Protein AF-A0A958ZIA5-F1 (afdb_monomer_lite)

Radius of gyration: 13.56 Å; chains: 1; bounding box: 36×11×38 Å

pLDDT: mean 82.63, std 15.07, range [41.03, 94.38]

Structure (m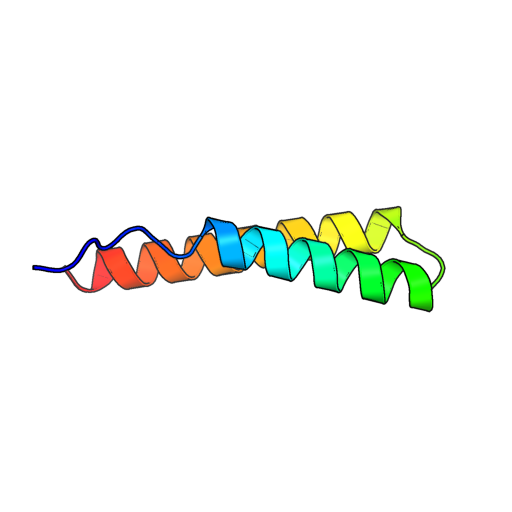mCIF, N/CA/C/O backbone):
data_AF-A0A958ZIA5-F1
#
_entry.id   AF-A0A958ZIA5-F1
#
loop_
_atom_site.group_PDB
_atom_site.id
_atom_site.type_symbol
_atom_site.label_atom_id
_atom_site.label_alt_id
_atom_site.label_comp_id
_atom_site.label_asym_id
_atom_site.label_entity_id
_atom_site.label_seq_id
_atom_site.pdbx_PDB_ins_code
_atom_site.Cartn_x
_atom_site.Cartn_y
_atom_site.Cartn_z
_atom_site.occupancy
_atom_site.B_iso_or_equiv
_atom_site.auth_seq_id
_atom_site.auth_comp_id
_atom_site.auth_asym_id
_atom_site.auth_atom_id
_atom_site.pdbx_PDB_model_num
ATOM 1 N N . MET A 1 1 ? -16.274 3.539 26.286 1.00 42.53 1 MET A N 1
ATOM 2 C CA . MET A 1 1 ? -15.540 2.389 25.707 1.00 42.53 1 MET A CA 1
ATOM 3 C C . MET A 1 1 ? -15.430 2.553 24.194 1.00 42.53 1 MET A C 1
ATOM 5 O O . MET A 1 1 ? -16.440 2.814 23.557 1.00 42.53 1 MET A O 1
ATOM 9 N N . LYS A 1 2 ? -14.216 2.325 23.670 1.00 41.03 2 LYS A N 1
ATOM 10 C CA . LYS A 1 2 ? -13.816 2.130 22.261 1.00 41.03 2 LYS A CA 1
ATOM 11 C C . LYS A 1 2 ? -13.743 3.375 21.364 1.00 41.03 2 LYS A C 1
ATOM 13 O O . LYS A 1 2 ? -14.649 3.677 20.596 1.00 41.03 2 LYS A O 1
ATOM 18 N N . ASN A 1 3 ? -12.563 4.001 21.418 1.00 44.97 3 ASN A N 1
ATOM 19 C CA . ASN A 1 3 ? -11.933 4.767 20.342 1.00 44.97 3 ASN A CA 1
ATOM 20 C C . ASN A 1 3 ? -12.163 4.080 18.985 1.00 44.97 3 ASN A C 1
ATOM 22 O O . ASN A 1 3 ? -11.445 3.158 18.609 1.00 44.97 3 ASN A O 1
ATOM 26 N N . LYS A 1 4 ? -13.177 4.529 18.246 1.00 52.09 4 LYS A N 1
ATOM 27 C CA . LYS A 1 4 ? -13.472 4.101 16.875 1.00 52.09 4 LYS A CA 1
ATOM 28 C C . LYS A 1 4 ? -12.672 4.972 15.898 1.00 52.09 4 LYS A C 1
ATOM 30 O O . LYS A 1 4 ? -13.227 5.497 14.938 1.00 52.09 4 LYS A O 1
ATOM 35 N N . TYR A 1 5 ? -11.385 5.191 16.192 1.00 54.38 5 TYR A N 1
ATOM 36 C CA . TYR A 1 5 ? -10.485 5.881 15.273 1.00 54.38 5 TYR A CA 1
ATOM 37 C C . TYR A 1 5 ? -10.292 4.958 14.083 1.00 54.38 5 TYR A C 1
ATOM 39 O O . TYR A 1 5 ? -9.711 3.881 14.185 1.00 54.38 5 TYR A O 1
ATOM 47 N N . SER A 1 6 ? -10.912 5.355 12.982 1.00 58.41 6 SER A N 1
ATOM 48 C CA . SER A 1 6 ? -10.861 4.655 11.716 1.00 58.41 6 SER A CA 1
ATOM 49 C C . SER A 1 6 ? -9.409 4.317 11.377 1.00 58.41 6 SER A C 1
ATOM 51 O O . SER A 1 6 ? -8.567 5.211 11.297 1.00 58.41 6 SER A O 1
ATOM 53 N N . ASN A 1 7 ? -9.133 3.030 11.142 1.00 70.50 7 ASN A N 1
ATOM 54 C CA . ASN A 1 7 ? -7.846 2.466 10.703 1.00 70.50 7 ASN A CA 1
ATOM 55 C C . ASN A 1 7 ? -7.398 2.969 9.306 1.00 70.50 7 ASN A C 1
ATOM 57 O O . ASN A 1 7 ? -6.565 2.355 8.644 1.00 70.50 7 ASN A O 1
ATOM 61 N N . SER A 1 8 ? -7.953 4.090 8.839 1.00 68.31 8 SER A N 1
ATOM 62 C CA . SER A 1 8 ? -7.737 4.685 7.523 1.00 68.31 8 SER A CA 1
ATOM 63 C C . SER A 1 8 ? -6.265 4.986 7.260 1.00 68.31 8 SER A C 1
ATOM 65 O O . SER A 1 8 ? -5.780 4.724 6.165 1.00 68.31 8 SER A O 1
ATOM 67 N N . GLY A 1 9 ? -5.540 5.491 8.267 1.00 75.69 9 GLY A N 1
ATOM 68 C CA . GLY A 1 9 ? -4.115 5.808 8.136 1.00 75.69 9 GLY A CA 1
ATOM 69 C C . GLY A 1 9 ? -3.264 4.573 7.833 1.00 75.69 9 GLY A C 1
ATOM 70 O O . GLY A 1 9 ? -2.398 4.623 6.965 1.00 75.69 9 GLY A O 1
ATOM 71 N N . TYR A 1 10 ? -3.570 3.440 8.470 1.00 83.88 10 TYR A N 1
ATOM 72 C CA . TYR A 1 10 ? -2.875 2.175 8.223 1.00 83.88 10 TYR A CA 1
ATOM 73 C C . TYR A 1 10 ? -3.214 1.569 6.859 1.00 83.88 10 TYR A C 1
ATOM 75 O O . TYR A 1 10 ? -2.343 0.975 6.232 1.00 83.88 10 TYR A O 1
ATOM 83 N N . LEU A 1 11 ? -4.444 1.749 6.365 1.00 85.12 11 LEU A N 1
ATOM 84 C CA . LEU A 1 11 ? -4.839 1.28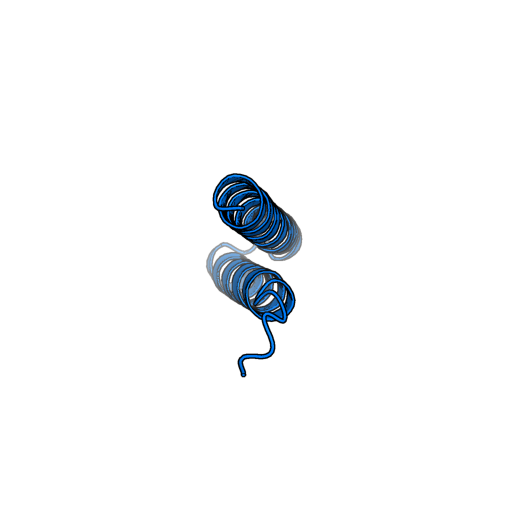9 5.027 1.00 85.12 11 LEU A CA 1
ATOM 85 C C . LEU A 1 11 ? -4.113 2.060 3.919 1.00 85.12 11 LEU A C 1
ATOM 87 O O . LEU A 1 11 ? -3.654 1.462 2.948 1.00 85.12 11 LEU A O 1
ATOM 91 N N . ILE A 1 12 ? -3.955 3.374 4.086 1.00 87.50 12 ILE A N 1
ATOM 92 C CA . ILE A 1 12 ? -3.225 4.214 3.130 1.00 87.50 12 ILE A CA 1
ATOM 93 C C . ILE A 1 12 ? -1.725 3.916 3.196 1.00 87.50 12 ILE A C 1
ATOM 95 O O . ILE A 1 12 ? -1.100 3.694 2.159 1.00 87.50 12 ILE A O 1
ATOM 99 N N . ALA A 1 13 ? -1.147 3.859 4.401 1.00 87.50 13 ALA A N 1
ATOM 100 C CA . ALA A 1 13 ? 0.267 3.539 4.583 1.00 87.50 13 ALA A CA 1
ATOM 101 C C . ALA A 1 13 ? 0.605 2.137 4.047 1.00 87.50 13 ALA A C 1
ATOM 103 O O . ALA A 1 13 ? 1.574 1.980 3.306 1.00 87.50 13 ALA A O 1
ATOM 104 N N . GLY A 1 14 ? -0.234 1.140 4.342 1.00 89.62 14 GLY A N 1
ATOM 105 C CA . GLY A 1 14 ? -0.086 -0.226 3.842 1.00 89.62 14 GLY A CA 1
ATOM 106 C C . GLY A 1 14 ? -0.214 -0.317 2.320 1.00 89.62 14 GLY A C 1
ATOM 107 O O . GLY A 1 14 ? 0.642 -0.919 1.674 1.00 89.62 14 GLY A O 1
ATOM 108 N N . GLY A 1 15 ? -1.221 0.335 1.729 1.00 90.88 15 GLY A N 1
ATOM 109 C CA . GLY A 1 15 ? -1.383 0.395 0.272 1.00 90.88 15 GLY A CA 1
ATOM 110 C C . GLY A 1 15 ? -0.189 1.056 -0.420 1.00 90.88 15 GLY A C 1
ATOM 111 O O . GLY A 1 15 ? 0.328 0.537 -1.407 1.00 90.88 15 GLY A O 1
ATOM 112 N N . THR A 1 16 ? 0.321 2.150 0.145 1.00 91.50 16 THR A N 1
ATOM 113 C CA . THR A 1 16 ? 1.500 2.859 -0.377 1.00 91.50 16 THR A CA 1
ATOM 114 C C . THR A 1 16 ? 2.757 1.993 -0.307 1.00 91.50 16 THR A C 1
ATOM 116 O O . THR A 1 16 ? 3.510 1.928 -1.276 1.00 91.50 16 THR A O 1
ATOM 119 N N . MET A 1 17 ? 2.969 1.287 0.807 1.00 93.81 17 MET A N 1
ATOM 120 C CA . MET A 1 17 ? 4.123 0.405 0.996 1.00 93.81 17 MET A CA 1
ATOM 121 C C . MET A 1 17 ? 4.092 -0.792 0.034 1.00 93.81 17 MET A C 1
ATOM 123 O O . MET A 1 17 ? 5.115 -1.122 -0.566 1.00 93.81 17 MET A O 1
ATOM 127 N N . LEU A 1 18 ? 2.916 -1.389 -0.190 1.00 92.81 18 LEU A N 1
ATOM 128 C CA . LEU A 1 18 ? 2.735 -2.444 -1.194 1.00 92.81 18 LEU A CA 1
ATOM 129 C C . LEU A 1 18 ? 2.950 -1.923 -2.617 1.00 92.81 18 LEU A C 1
ATOM 131 O O . LEU A 1 18 ? 3.643 -2.564 -3.405 1.00 92.81 18 LEU A O 1
ATOM 135 N N . GLY A 1 19 ? 2.414 -0.744 -2.939 1.00 92.81 19 GLY A N 1
ATOM 136 C CA . GLY A 1 19 ? 2.632 -0.092 -4.230 1.00 92.81 19 GLY A CA 1
ATOM 137 C C . GLY A 1 19 ? 4.107 0.213 -4.492 1.00 92.81 19 GLY A C 1
ATOM 138 O O . GLY A 1 19 ? 4.605 -0.001 -5.593 1.00 92.81 19 GLY A O 1
ATOM 139 N N . MET A 1 20 ? 4.844 0.639 -3.469 1.00 92.56 20 MET A N 1
ATOM 140 C CA . MET A 1 20 ? 6.283 0.876 -3.571 1.00 92.56 20 MET A CA 1
ATOM 141 C C . MET A 1 20 ? 7.068 -0.432 -3.761 1.00 92.56 20 MET A C 1
ATOM 143 O O . MET A 1 20 ? 7.961 -0.483 -4.606 1.00 92.56 20 MET A O 1
ATOM 147 N N . GLY A 1 21 ? 6.702 -1.501 -3.045 1.00 93.31 21 GLY A N 1
ATOM 148 C CA . GLY A 1 21 ? 7.300 -2.831 -3.209 1.00 93.31 21 GLY A CA 1
ATOM 149 C C . GLY A 1 21 ? 7.069 -3.420 -4.604 1.00 93.31 21 GLY A C 1
ATOM 150 O O . GLY A 1 21 ? 8.014 -3.859 -5.256 1.00 93.31 21 GLY A O 1
ATOM 151 N N . LEU A 1 22 ? 5.836 -3.354 -5.111 1.00 92.38 22 LEU A N 1
ATOM 152 C CA . LEU A 1 22 ? 5.508 -3.771 -6.480 1.00 92.38 22 LEU A CA 1
ATOM 153 C C . LEU A 1 22 ? 6.208 -2.894 -7.523 1.00 92.38 22 LEU A C 1
ATOM 155 O O . LEU A 1 22 ? 6.704 -3.397 -8.527 1.00 92.38 22 LEU A O 1
ATOM 159 N N . GLY A 1 23 ? 6.304 -1.592 -7.263 1.00 94.06 23 GLY A N 1
ATOM 160 C CA . GLY A 1 23 ? 6.996 -0.644 -8.127 1.00 94.06 23 GLY A CA 1
ATOM 161 C C . GLY A 1 23 ? 8.495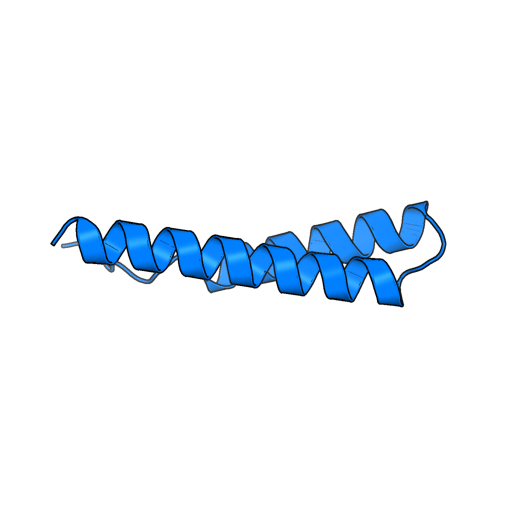 -0.899 -8.253 1.00 94.06 23 GLY A C 1
ATOM 162 O O . GLY A 1 23 ? 9.042 -0.711 -9.339 1.00 94.06 23 GLY A O 1
ATOM 163 N N . LEU A 1 24 ? 9.141 -1.359 -7.177 1.00 94.25 24 LEU A N 1
ATOM 164 C CA . LEU A 1 24 ? 10.535 -1.811 -7.194 1.00 94.25 24 LEU A CA 1
ATOM 165 C C . LEU A 1 24 ? 10.711 -3.074 -8.043 1.00 94.25 24 LEU A C 1
ATOM 167 O O . LEU A 1 24 ? 11.640 -3.140 -8.840 1.00 94.25 24 LEU A O 1
ATOM 171 N N . LEU A 1 25 ? 9.808 -4.050 -7.910 1.00 93.25 25 LEU A N 1
ATOM 172 C CA . LEU A 1 25 ? 9.891 -5.323 -8.637 1.00 93.25 25 LEU A CA 1
ATOM 173 C C . LEU A 1 25 ? 9.594 -5.180 -10.136 1.00 93.25 25 LEU A C 1
ATOM 175 O O . LEU A 1 25 ? 10.175 -5.888 -10.951 1.00 93.25 25 LEU A O 1
ATOM 179 N N . LEU A 1 26 ? 8.694 -4.267 -10.501 1.00 93.38 26 LEU A N 1
ATOM 180 C CA . LEU A 1 26 ? 8.204 -4.094 -11.873 1.00 93.38 26 LEU A CA 1
ATOM 181 C C . LEU A 1 26 ? 8.907 -2.946 -12.617 1.00 93.38 26 LEU A C 1
ATOM 183 O O . LEU A 1 26 ? 8.531 -2.616 -13.740 1.00 93.38 26 LEU A O 1
ATOM 187 N N . GLY A 1 27 ? 9.904 -2.310 -11.992 1.00 93.44 27 GLY A N 1
ATOM 188 C CA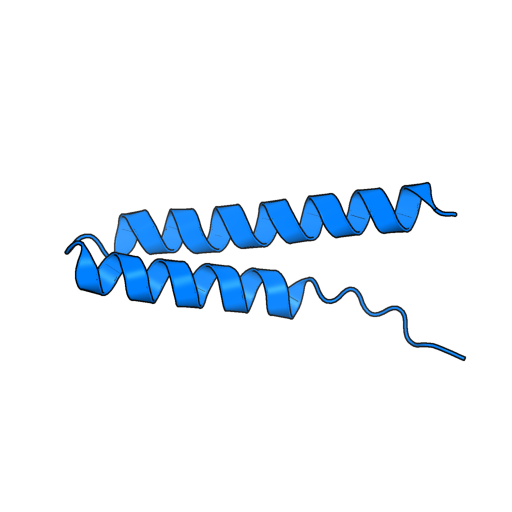 . GLY A 1 27 ? 10.725 -1.259 -12.601 1.00 93.44 27 GLY A CA 1
ATOM 189 C C . GLY A 1 27 ? 10.009 0.075 -12.843 1.00 93.44 27 GLY A C 1
ATOM 190 O O . GLY A 1 27 ? 10.580 0.972 -13.457 1.00 93.44 27 GLY A O 1
ATOM 191 N N . ASN A 1 28 ? 8.774 0.244 -12.358 1.00 92.00 28 ASN A N 1
ATOM 192 C CA . ASN A 1 28 ? 7.986 1.466 -12.540 1.00 92.00 28 ASN A CA 1
ATOM 193 C C . ASN A 1 28 ? 7.451 2.002 -11.206 1.00 92.00 28 ASN A C 1
ATOM 195 O O . ASN A 1 28 ? 6.251 2.003 -10.930 1.00 92.00 28 ASN A O 1
ATOM 199 N N . MET A 1 29 ? 8.366 2.484 -10.365 1.00 91.06 29 MET A N 1
ATOM 200 C CA . MET A 1 29 ? 8.053 2.931 -9.005 1.00 91.06 29 MET A CA 1
ATOM 201 C C . MET A 1 29 ? 6.938 3.984 -8.951 1.00 91.06 29 MET A C 1
ATOM 203 O O . MET A 1 29 ? 6.065 3.902 -8.090 1.00 91.06 29 MET A O 1
ATOM 207 N N . LYS A 1 30 ? 6.923 4.939 -9.890 1.00 91.12 30 LYS A N 1
ATOM 208 C CA . LYS A 1 30 ? 5.935 6.028 -9.895 1.00 91.12 30 LYS A CA 1
ATOM 209 C C . LYS A 1 30 ? 4.519 5.494 -10.097 1.00 91.12 30 LYS A C 1
ATOM 211 O O . LYS A 1 30 ? 3.637 5.815 -9.305 1.00 91.12 30 LYS A O 1
ATOM 216 N N . ALA A 1 31 ? 4.306 4.657 -11.114 1.00 91.50 31 ALA A N 1
ATOM 217 C CA . ALA A 1 31 ? 2.978 4.134 -11.427 1.00 91.50 31 ALA A CA 1
ATOM 218 C C . ALA A 1 31 ? 2.407 3.302 -10.270 1.00 91.50 31 ALA A C 1
ATOM 220 O O . ALA A 1 31 ? 1.277 3.530 -9.839 1.00 91.50 31 ALA A O 1
ATOM 221 N N . 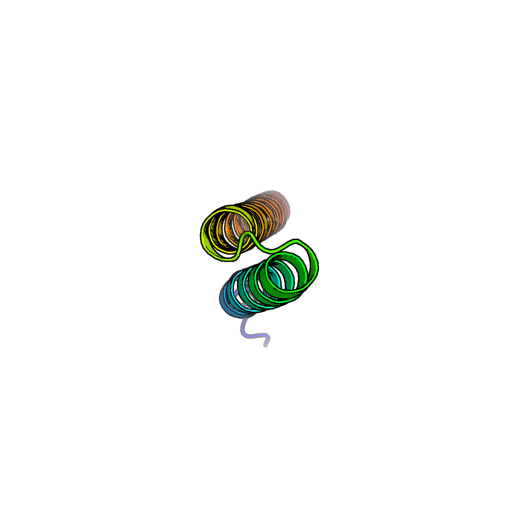TYR A 1 32 ? 3.203 2.389 -9.712 1.00 94.38 32 TYR A N 1
ATOM 222 C CA . TYR A 1 32 ? 2.726 1.506 -8.648 1.00 94.38 32 TYR A CA 1
ATOM 223 C C . TYR A 1 32 ? 2.577 2.211 -7.296 1.00 94.38 32 TYR A C 1
ATOM 225 O O . TYR A 1 32 ? 1.689 1.840 -6.532 1.00 94.38 32 TYR A O 1
ATOM 233 N N . MET A 1 33 ? 3.337 3.276 -7.013 1.00 92.44 33 MET A N 1
ATOM 234 C CA . MET A 1 33 ? 3.054 4.144 -5.861 1.00 92.44 33 MET A CA 1
ATOM 235 C C . MET A 1 33 ? 1.693 4.830 -5.985 1.00 92.44 33 MET A C 1
ATOM 237 O O . MET A 1 33 ? 0.922 4.815 -5.027 1.00 92.44 33 MET A O 1
ATOM 241 N N . PHE A 1 34 ? 1.366 5.385 -7.157 1.00 92.75 34 PHE A N 1
ATOM 242 C CA . PHE A 1 34 ? 0.050 5.991 -7.391 1.00 92.75 34 PHE A CA 1
ATOM 243 C C . PHE A 1 34 ? -1.080 4.971 -7.231 1.00 92.75 34 PHE A C 1
ATOM 245 O O . PHE A 1 34 ? -2.089 5.267 -6.589 1.00 92.75 34 PHE A O 1
ATOM 252 N N . ILE A 1 35 ? -0.889 3.752 -7.741 1.00 93.12 35 ILE A N 1
ATOM 253 C CA . ILE A 1 35 ? -1.844 2.652 -7.559 1.00 93.12 35 ILE A CA 1
ATOM 254 C C . ILE A 1 35 ? -1.958 2.269 -6.077 1.00 93.12 35 ILE A C 1
ATOM 256 O O . ILE A 1 35 ? -3.066 2.083 -5.580 1.00 93.12 35 ILE A O 1
ATOM 260 N N . GLY A 1 36 ? -0.848 2.194 -5.342 1.00 92.19 36 GLY A N 1
ATOM 261 C CA . GLY A 1 36 ? -0.827 1.856 -3.917 1.00 92.19 36 GLY A CA 1
ATOM 262 C C . GLY A 1 36 ? -1.550 2.878 -3.037 1.00 92.19 36 GLY A C 1
ATOM 263 O O . GLY A 1 36 ? -2.369 2.516 -2.193 1.00 92.19 36 GLY A O 1
ATOM 264 N N . ILE A 1 37 ? -1.309 4.168 -3.273 1.00 92.62 37 ILE A N 1
ATOM 265 C CA . ILE A 1 37 ? -2.007 5.255 -2.572 1.00 92.62 37 ILE A CA 1
ATOM 266 C C . ILE A 1 37 ? -3.496 5.242 -2.939 1.00 92.62 37 ILE A C 1
ATOM 268 O O . ILE A 1 37 ? -4.352 5.295 -2.055 1.00 92.62 37 ILE A O 1
ATOM 272 N N . GLY A 1 38 ? -3.813 5.126 -4.233 1.00 91.56 38 GLY A N 1
ATOM 273 C CA . GLY A 1 38 ? -5.190 5.095 -4.727 1.00 91.56 38 GLY A CA 1
ATOM 274 C C . GLY A 1 38 ? -5.995 3.928 -4.155 1.00 91.56 38 GLY A C 1
ATOM 275 O O . GLY A 1 38 ? -7.097 4.129 -3.650 1.00 91.56 38 GLY A O 1
ATOM 276 N N . THR A 1 39 ? -5.429 2.720 -4.153 1.00 91.50 39 THR A N 1
ATOM 277 C CA . THR A 1 39 ? -6.062 1.526 -3.565 1.00 91.50 39 THR A CA 1
ATOM 278 C C . THR A 1 39 ? -6.223 1.643 -2.050 1.00 91.50 39 THR A C 1
ATOM 280 O O . THR A 1 39 ? -7.283 1.300 -1.526 1.00 91.50 39 THR A O 1
ATOM 283 N N . GLY A 1 40 ? -5.232 2.197 -1.343 1.00 90.62 40 GLY A N 1
ATOM 284 C CA . GLY A 1 40 ? -5.313 2.454 0.098 1.00 90.62 40 GLY A CA 1
ATOM 285 C C . GLY A 1 40 ? -6.414 3.454 0.474 1.00 90.62 40 GLY A C 1
ATOM 286 O O . GLY A 1 40 ? -7.173 3.219 1.418 1.00 90.62 40 GLY A O 1
ATOM 287 N N . LEU A 1 41 ? -6.561 4.536 -0.298 1.00 90.69 41 LEU A N 1
ATOM 288 C CA . LEU A 1 41 ? -7.647 5.510 -0.131 1.00 90.69 41 LEU A CA 1
ATOM 289 C C . LEU A 1 41 ? -9.017 4.893 -0.423 1.00 90.69 41 LEU A C 1
ATOM 291 O O . LEU A 1 41 ? -9.969 5.122 0.324 1.00 90.69 41 LEU A O 1
ATOM 295 N N . LEU A 1 42 ? -9.114 4.078 -1.473 1.00 91.12 42 LEU A N 1
ATOM 296 C CA . LEU A 1 42 ? -10.356 3.416 -1.866 1.00 91.12 42 LEU A CA 1
ATOM 297 C C . LEU A 1 42 ? -10.815 2.415 -0.795 1.00 91.12 42 LEU A C 1
ATOM 299 O O . LEU A 1 42 ? -11.980 2.420 -0.398 1.00 91.12 42 LEU A O 1
ATOM 303 N N . ALA A 1 43 ? -9.889 1.630 -0.240 1.00 87.69 43 ALA A N 1
ATOM 304 C CA . ALA A 1 43 ? -10.159 0.737 0.884 1.00 87.69 43 ALA A CA 1
ATOM 305 C C . ALA A 1 43 ? -10.605 1.508 2.138 1.00 87.69 43 ALA A C 1
ATOM 307 O O . ALA A 1 43 ? -11.586 1.129 2.782 1.00 87.69 43 ALA A O 1
ATOM 308 N N . ALA A 1 44 ? -9.938 2.619 2.464 1.00 86.44 44 ALA A N 1
ATOM 309 C CA . ALA A 1 44 ? -10.327 3.469 3.587 1.00 86.44 44 ALA A CA 1
ATOM 310 C C . ALA A 1 44 ? -11.734 4.066 3.402 1.00 86.44 44 ALA A C 1
ATOM 312 O O . ALA A 1 44 ? -12.522 4.076 4.350 1.00 86.44 44 ALA A O 1
ATOM 313 N N . ALA A 1 45 ? -12.078 4.503 2.188 1.00 86.56 45 ALA A N 1
ATOM 314 C CA . ALA A 1 45 ? -13.405 5.018 1.860 1.00 86.56 45 ALA A CA 1
ATOM 315 C C . ALA A 1 45 ? -14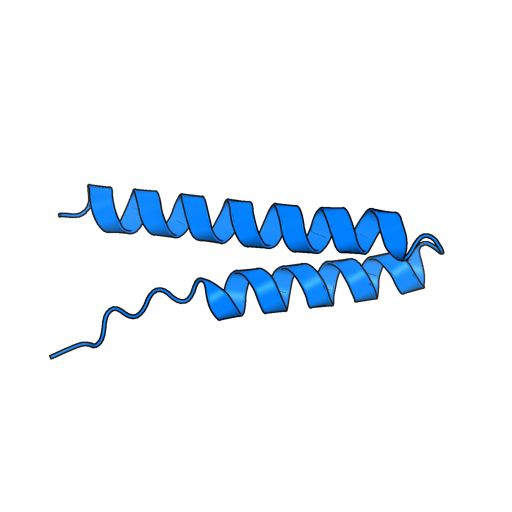.494 3.939 1.994 1.00 86.56 45 ALA A C 1
ATOM 317 O O . ALA A 1 45 ? -15.535 4.193 2.601 1.00 86.56 45 ALA A O 1
ATOM 318 N N . ILE A 1 46 ? -14.246 2.717 1.509 1.00 87.88 46 ILE A N 1
ATOM 319 C CA . ILE A 1 46 ? -15.176 1.584 1.656 1.00 87.88 46 ILE A CA 1
ATOM 320 C C . ILE A 1 46 ? -15.407 1.262 3.136 1.00 87.88 46 ILE A C 1
ATOM 322 O O . ILE A 1 46 ? -16.553 1.132 3.571 1.00 87.88 46 ILE A O 1
ATOM 326 N N . VAL A 1 47 ? -14.334 1.178 3.927 1.00 84.81 47 VAL A N 1
ATOM 327 C CA . VAL A 1 47 ? -14.421 0.930 5.374 1.00 84.81 47 VAL A CA 1
ATOM 328 C C . VAL A 1 47 ? -15.208 2.042 6.065 1.00 84.81 47 VAL A C 1
ATOM 330 O O . VAL A 1 47 ? -16.068 1.757 6.898 1.00 84.81 47 VAL A O 1
ATOM 333 N N . PHE A 1 48 ? -14.980 3.300 5.690 1.00 84.75 48 PHE A N 1
ATOM 334 C CA . PHE A 1 48 ? -15.722 4.435 6.228 1.00 84.75 48 PHE A CA 1
ATOM 335 C C . PHE A 1 48 ? -17.220 4.360 5.895 1.00 84.75 48 PHE A C 1
ATOM 337 O O . PHE A 1 48 ? -18.052 4.525 6.788 1.00 84.75 48 PHE A O 1
ATOM 344 N N . ILE A 1 49 ? -17.587 4.055 4.648 1.00 86.12 49 ILE A N 1
ATOM 345 C CA . ILE A 1 49 ? -18.991 3.891 4.234 1.00 86.12 49 ILE A CA 1
ATOM 346 C C . ILE A 1 49 ? -19.651 2.739 5.002 1.00 86.12 49 ILE A C 1
ATOM 348 O O . ILE A 1 49 ? -20.746 2.906 5.539 1.00 86.12 49 ILE A O 1
ATOM 352 N N . LEU A 1 50 ? -18.980 1.589 5.117 1.00 83.00 50 LEU A N 1
ATOM 353 C CA . LEU A 1 50 ? -19.487 0.422 5.849 1.00 83.00 50 LEU A CA 1
ATOM 354 C C . LEU A 1 50 ? -19.689 0.710 7.341 1.00 83.00 50 LEU A C 1
ATOM 356 O O . LEU A 1 50 ? -20.680 0.276 7.929 1.00 83.00 50 LEU A O 1
ATOM 360 N N . LEU A 1 51 ? -18.769 1.448 7.963 1.00 80.94 51 LEU A N 1
ATOM 361 C CA . LEU A 1 51 ? -18.865 1.815 9.376 1.00 80.94 51 LEU A CA 1
ATOM 362 C C . LEU A 1 51 ? -19.975 2.833 9.654 1.00 80.94 51 LEU A C 1
ATOM 364 O O . LEU A 1 51 ? -20.549 2.788 10.744 1.00 80.94 51 LEU A O 1
ATOM 368 N N . ASN A 1 52 ? -20.273 3.721 8.701 1.00 74.00 52 ASN A N 1
ATOM 369 C CA . ASN A 1 52 ? -21.368 4.689 8.808 1.00 74.00 52 ASN A CA 1
ATOM 370 C C . ASN A 1 52 ? -22.734 4.088 8.449 1.00 74.00 52 ASN A C 1
ATOM 372 O O . ASN A 1 52 ? -23.724 4.488 9.042 1.00 74.00 52 ASN A O 1
ATOM 376 N N . ARG A 1 53 ? -22.801 3.085 7.562 1.00 68.62 53 ARG A N 1
ATOM 377 C CA . ARG A 1 53 ? -24.037 2.330 7.263 1.00 68.62 53 ARG A CA 1
ATOM 378 C C . ARG A 1 53 ? -24.503 1.407 8.393 1.00 68.62 53 ARG A C 1
ATOM 380 O O . ARG A 1 53 ? -25.645 0.970 8.373 1.00 68.62 53 ARG A O 1
ATOM 387 N N . LYS A 1 54 ? -23.618 1.056 9.332 1.00 56.38 54 LYS A N 1
ATOM 388 C CA . LYS A 1 54 ? -23.941 0.231 10.514 1.00 56.38 54 LYS A CA 1
ATOM 389 C C . LYS A 1 54 ? -24.416 1.047 11.730 1.00 56.38 54 LYS A C 1
ATOM 391 O O . LYS A 1 54 ? -24.541 0.472 12.810 1.00 56.38 54 LYS A O 1
ATOM 396 N N . LYS A 1 55 ? -24.595 2.360 11.587 1.00 48.88 55 LYS A N 1
ATOM 397 C CA . LYS A 1 55 ? -25.262 3.227 12.567 1.00 48.88 55 LYS A CA 1
ATOM 398 C C . LYS A 1 55 ? -26.703 3.442 12.135 1.00 48.88 55 LYS A C 1
ATOM 400 O O . LYS A 1 55 ? -27.536 3.543 13.054 1.00 48.88 55 LYS A O 1
#

Secondary structure (DSSP, 8-state):
------THHHHHHHHHHHHHHHHHHTT-HHHHHHHHHHHHHHHHHHHHHHHHHT-

Sequence (55 aa):
MKNKYSNSGYLIAGGTMLGMGLGLLLGNMKAYMFIGIGTGLLAAAIVFILLNRKK

Foldseek 3Di:
DDDPPQCLVVLQVVLQVVLCVVCVVVVHNPVSNVRSNVRSNVVSVVSVVVVVVVD